Protein AF-A0A397DU78-F1 (afdb_monomer_lite)

Foldseek 3Di:
DVVVVVVVVVVVVVCVVVVDDWDKDKDKDWDFDPDDQPDPDDPPPDPDDDRPPDDDDPQGWIWIWIATPVGDTDDIDIDGDDDDDPPPVVVVVVVVD

Organism: Aphanomyces astaci (NCBI:txid112090)

pLDDT: mean 78.13, std 14.12, range [48.41, 95.44]

Radius of gyration: 23.56 Å; chains: 1; bounding box: 55×50×49 Å

Sequence (97 aa):
MVVLETFSARLKAIVDEHDNALIYNADQTGVNYEYLATKTLNKTGDKTIWVKCGRKAMERVTAMLLADSAGKKHPLFLVIKTAASKVKAIVQEKLAQ

Secondary structure (DSSP, 8-state):
-HHHHHHHHHHHHHHHHSTT--PEEEEEEEE------S-S-PPTT--------SSS----EEEEEEEETTSPBPPPEEE--PPPP--HHHHHHHH--

Structure (mmCIF, N/CA/C/O backbone):
data_AF-A0A397DU78-F1
#
_entry.id   AF-A0A397DU78-F1
#
loop_
_atom_site.group_PDB
_atom_site.id
_atom_site.type_symbol
_atom_site.label_atom_id
_atom_site.label_alt_id
_atom_site.label_comp_id
_atom_site.label_asym_id
_atom_site.label_entity_id
_atom_site.label_seq_id
_atom_site.pdbx_PDB_ins_code
_atom_site.Cartn_x
_atom_site.Cartn_y
_atom_site.Cartn_z
_atom_site.occupancy
_atom_site.B_iso_or_equiv
_atom_site.auth_seq_id
_atom_site.auth_comp_id
_atom_site.auth_asym_id
_atom_site.auth_atom_id
_atom_site.pdbx_PDB_model_num
ATOM 1 N N . MET A 1 1 ? 25.635 9.711 -8.922 1.00 63.19 1 MET A N 1
ATOM 2 C CA . MET A 1 1 ? 25.205 9.538 -10.326 1.00 63.19 1 MET A CA 1
ATOM 3 C C . MET A 1 1 ? 25.225 8.064 -10.731 1.00 63.19 1 MET A C 1
ATOM 5 O O . MET A 1 1 ? 24.164 7.541 -11.024 1.00 63.19 1 MET A O 1
ATOM 9 N N . VAL A 1 2 ? 26.357 7.362 -10.576 1.00 86.94 2 VAL A N 1
ATOM 10 C CA . VAL A 1 2 ? 26.534 5.933 -10.938 1.00 86.94 2 VAL A CA 1
ATOM 11 C C . VAL A 1 2 ? 25.475 4.979 -10.355 1.00 86.94 2 VAL A C 1
ATOM 13 O O . VAL A 1 2 ? 24.962 4.129 -11.065 1.00 86.94 2 VAL A O 1
ATOM 16 N N . VAL A 1 3 ? 25.076 5.136 -9.087 1.00 92.44 3 VAL A N 1
ATOM 17 C CA . VAL A 1 3 ? 24.108 4.226 -8.432 1.00 92.44 3 VAL A CA 1
ATOM 18 C C . VAL A 1 3 ? 22.737 4.216 -9.122 1.00 92.44 3 VAL A C 1
ATOM 20 O O . VAL A 1 3 ? 22.129 3.159 -9.273 1.00 92.44 3 VAL A O 1
ATOM 23 N N . LEU A 1 4 ? 22.256 5.385 -9.557 1.00 91.69 4 LEU A N 1
ATOM 24 C CA . LEU A 1 4 ? 20.958 5.510 -10.221 1.00 91.69 4 LEU A CA 1
ATOM 25 C C . LEU A 1 4 ? 20.998 4.910 -11.629 1.00 91.69 4 LEU A C 1
ATOM 27 O O . LEU A 1 4 ? 20.057 4.234 -12.038 1.00 91.69 4 LEU A O 1
ATOM 31 N N . GLU A 1 5 ? 22.098 5.130 -12.348 1.00 93.56 5 GLU A N 1
ATOM 32 C CA . GLU A 1 5 ? 22.299 4.585 -13.691 1.00 93.56 5 GLU A CA 1
ATOM 33 C C . GLU A 1 5 ? 22.395 3.059 -13.662 1.00 93.56 5 GLU A C 1
ATOM 35 O O . GLU A 1 5 ? 21.682 2.394 -14.412 1.00 93.56 5 GLU A O 1
ATOM 40 N N . THR A 1 6 ? 23.174 2.494 -12.734 1.00 95.44 6 THR A N 1
ATOM 41 C CA . THR A 1 6 ? 23.266 1.039 -12.541 1.00 95.44 6 THR A CA 1
ATOM 42 C C . THR A 1 6 ? 21.908 0.432 -12.187 1.00 95.44 6 THR A C 1
ATOM 44 O O . THR A 1 6 ? 21.535 -0.616 -12.715 1.00 95.44 6 THR A O 1
ATOM 47 N N . PHE A 1 7 ? 21.137 1.094 -11.319 1.00 91.25 7 PHE A N 1
ATOM 48 C CA . PHE A 1 7 ? 19.795 0.643 -10.961 1.00 91.25 7 PHE A CA 1
ATOM 49 C C . PHE A 1 7 ? 18.834 0.678 -12.158 1.00 91.25 7 PHE A C 1
ATOM 51 O O . PHE A 1 7 ? 18.144 -0.307 -12.417 1.00 91.25 7 PHE A O 1
ATOM 58 N N . SER A 1 8 ? 18.824 1.776 -12.921 1.00 90.94 8 SER A N 1
ATOM 59 C CA . SER A 1 8 ? 17.980 1.920 -14.112 1.00 90.94 8 SER A CA 1
ATOM 60 C C . SER A 1 8 ? 18.337 0.901 -15.198 1.00 90.94 8 SER A C 1
ATOM 62 O O . SER A 1 8 ? 17.437 0.288 -15.771 1.00 90.94 8 SER A O 1
ATOM 64 N N . ALA A 1 9 ? 19.630 0.669 -15.444 1.00 93.94 9 ALA A N 1
ATOM 65 C CA . ALA A 1 9 ? 20.099 -0.332 -16.399 1.00 93.94 9 ALA A CA 1
ATOM 66 C C . ALA A 1 9 ? 19.648 -1.745 -16.006 1.00 93.94 9 ALA A C 1
ATOM 68 O O . ALA A 1 9 ? 19.163 -2.494 -16.851 1.00 93.94 9 ALA A O 1
ATOM 69 N N . ARG A 1 10 ? 19.725 -2.084 -14.712 1.00 92.94 10 ARG A N 1
ATOM 70 C CA . ARG A 1 10 ? 19.246 -3.375 -14.208 1.00 92.94 10 ARG A CA 1
ATOM 71 C C . ARG A 1 10 ? 17.738 -3.547 -14.393 1.00 92.94 10 ARG A C 1
ATOM 73 O O . ARG A 1 10 ? 17.307 -4.625 -14.779 1.00 92.94 10 ARG A O 1
ATOM 80 N N . LEU A 1 11 ? 16.942 -2.509 -14.124 1.00 87.81 11 LEU A N 1
ATOM 81 C CA . LEU A 1 11 ? 15.491 -2.572 -14.334 1.00 87.81 11 LEU A CA 1
ATOM 82 C C . LEU A 1 11 ? 15.139 -2.799 -15.804 1.00 87.81 11 LEU A C 1
ATOM 84 O O . LEU A 1 11 ? 14.285 -3.629 -16.086 1.00 87.81 11 LEU A O 1
ATOM 88 N N . LYS A 1 12 ? 15.813 -2.100 -16.726 1.00 87.75 12 LYS A N 1
ATOM 89 C CA . LYS A 1 12 ? 15.598 -2.284 -18.169 1.00 87.75 12 LYS A CA 1
ATOM 90 C C . LYS A 1 12 ? 15.909 -3.711 -18.607 1.00 87.75 12 LYS A C 1
ATOM 92 O O . LYS A 1 12 ? 15.058 -4.328 -19.221 1.00 87.75 12 LYS A O 1
ATOM 97 N N . ALA A 1 13 ? 17.047 -4.263 -18.185 1.00 90.94 13 ALA A N 1
ATOM 98 C CA . ALA A 1 13 ? 17.412 -5.641 -18.515 1.00 90.94 13 ALA A CA 1
ATOM 99 C C . ALA A 1 13 ? 16.356 -6.665 -18.056 1.00 90.94 13 ALA A C 1
ATOM 101 O O . ALA A 1 13 ? 16.018 -7.567 -18.809 1.00 90.94 13 ALA A O 1
ATOM 102 N N . ILE A 1 14 ? 15.796 -6.494 -16.852 1.00 87.81 14 ILE A N 1
ATOM 103 C CA . ILE A 1 14 ?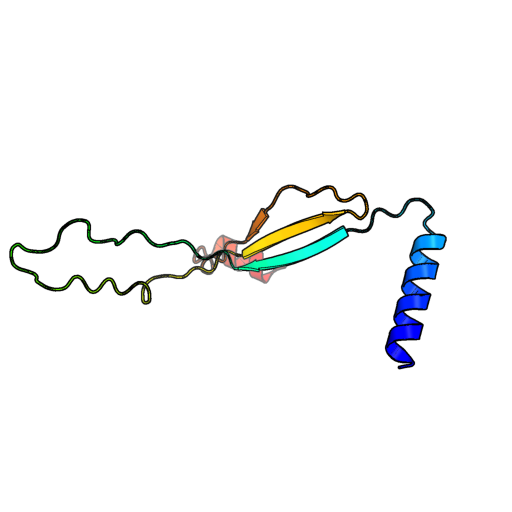 14.732 -7.368 -16.327 1.00 87.81 14 ILE A CA 1
ATOM 104 C C . ILE A 1 14 ? 13.442 -7.228 -17.147 1.00 87.81 14 ILE A C 1
ATOM 106 O O . ILE A 1 14 ? 12.757 -8.216 -17.396 1.00 87.81 14 ILE A O 1
ATOM 110 N N . VAL A 1 15 ? 13.089 -6.005 -17.549 1.00 85.81 15 VAL A N 1
ATOM 111 C CA . VAL A 1 15 ? 11.898 -5.754 -18.374 1.00 85.81 15 VAL A CA 1
ATOM 112 C C . VAL A 1 15 ? 12.070 -6.338 -19.776 1.00 85.81 15 VAL A C 1
ATOM 114 O O . VAL A 1 15 ? 11.134 -6.943 -20.281 1.00 85.81 15 VAL A O 1
ATOM 117 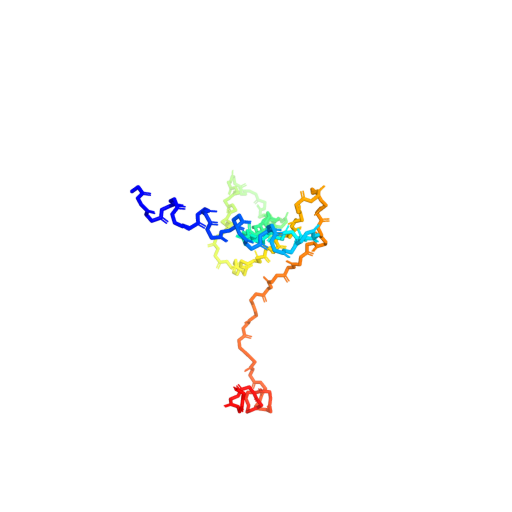N N . ASP A 1 16 ? 13.258 -6.213 -20.364 1.00 86.00 16 ASP A N 1
ATOM 118 C CA . ASP A 1 16 ? 13.570 -6.746 -21.693 1.00 86.00 16 ASP A CA 1
ATOM 119 C C . ASP A 1 16 ? 13.637 -8.289 -21.692 1.00 86.00 16 ASP A C 1
ATOM 121 O O . ASP A 1 16 ? 13.198 -8.931 -22.642 1.00 86.00 16 ASP A O 1
ATOM 125 N N . GLU A 1 17 ? 14.153 -8.908 -20.621 1.00 88.88 17 GLU A N 1
ATOM 126 C CA . GLU A 1 17 ? 14.185 -10.374 -20.455 1.00 88.88 17 GLU A CA 1
ATOM 127 C C . GLU A 1 17 ? 12.776 -10.969 -20.317 1.00 88.88 17 GLU A C 1
ATOM 129 O O . GLU A 1 17 ? 12.486 -12.069 -20.795 1.00 88.88 17 GLU A O 1
ATOM 134 N N . HIS A 1 18 ? 11.879 -10.230 -19.670 1.00 82.94 18 HIS A N 1
ATOM 135 C CA . HIS A 1 18 ? 10.494 -10.614 -19.469 1.00 82.94 18 HIS A CA 1
ATOM 136 C C . HIS A 1 18 ? 9.602 -9.795 -20.404 1.00 82.94 18 HIS A C 1
ATOM 138 O O . HIS A 1 18 ? 8.880 -8.916 -19.942 1.00 82.94 18 HIS A O 1
ATOM 144 N N . ASP A 1 19 ? 9.621 -10.138 -21.697 1.00 68.25 19 ASP A N 1
ATOM 145 C CA . ASP A 1 19 ? 8.966 -9.504 -22.869 1.00 68.25 19 ASP A CA 1
ATOM 146 C C . ASP A 1 19 ? 7.433 -9.240 -22.742 1.00 68.25 19 ASP A C 1
ATOM 148 O O . ASP A 1 19 ? 6.766 -8.858 -23.695 1.00 68.25 19 ASP A O 1
ATOM 152 N N . ASN A 1 20 ? 6.844 -9.455 -21.556 1.00 66.31 20 ASN A N 1
ATOM 153 C CA . ASN A 1 20 ? 5.458 -9.173 -21.159 1.00 66.31 20 ASN A CA 1
ATOM 154 C C . ASN A 1 20 ? 5.313 -8.848 -19.649 1.00 66.31 20 ASN A C 1
ATOM 156 O O . ASN A 1 20 ? 4.304 -9.190 -19.022 1.00 66.31 20 ASN A O 1
ATOM 160 N N . ALA A 1 21 ? 6.320 -8.241 -19.016 1.00 74.75 21 ALA A N 1
ATOM 161 C CA . ALA A 1 21 ? 6.284 -7.944 -17.586 1.00 74.75 21 ALA A CA 1
ATOM 162 C C . ALA A 1 21 ? 5.225 -6.877 -17.257 1.00 74.75 21 ALA A C 1
ATOM 164 O O . ALA A 1 21 ? 5.389 -5.690 -17.544 1.00 74.75 21 ALA A O 1
ATOM 165 N N . LEU A 1 22 ? 4.142 -7.290 -16.593 1.00 83.31 22 LEU A N 1
ATOM 166 C CA . LEU A 1 22 ? 3.224 -6.357 -15.947 1.00 83.31 22 LEU A CA 1
ATOM 167 C C . LEU A 1 22 ? 3.915 -5.801 -14.693 1.00 83.31 22 LEU A C 1
ATOM 169 O O . LEU A 1 22 ? 4.153 -6.529 -13.728 1.00 83.31 22 LEU A O 1
ATOM 173 N N . ILE A 1 23 ? 4.269 -4.517 -14.711 1.00 87.88 23 ILE A N 1
ATOM 174 C CA . ILE A 1 23 ? 4.943 -3.873 -13.581 1.00 87.88 23 ILE A CA 1
ATOM 175 C C . ILE A 1 23 ? 3.876 -3.308 -12.659 1.00 87.88 23 ILE A C 1
ATOM 177 O O . ILE A 1 23 ? 3.052 -2.503 -13.082 1.00 87.88 23 ILE A O 1
ATOM 181 N N . TYR A 1 24 ? 3.917 -3.694 -11.390 1.00 88.50 24 TYR A N 1
ATOM 182 C CA . TYR A 1 24 ? 2.999 -3.196 -10.378 1.00 88.50 24 TYR A CA 1
ATOM 183 C C . TYR A 1 24 ? 3.664 -2.130 -9.511 1.00 88.50 24 TYR A C 1
ATOM 185 O O . TYR A 1 24 ? 4.680 -2.386 -8.866 1.00 88.50 24 TYR A O 1
ATOM 193 N N . ASN A 1 25 ? 3.054 -0.950 -9.444 1.00 90.56 25 ASN A N 1
ATOM 194 C CA . ASN A 1 25 ? 3.352 0.039 -8.420 1.00 90.56 25 ASN A CA 1
ATOM 195 C C . ASN A 1 25 ? 2.448 -0.201 -7.208 1.00 90.56 25 ASN A C 1
ATOM 197 O O . ASN A 1 25 ? 1.223 -0.194 -7.347 1.00 90.56 25 ASN A O 1
ATOM 201 N N . ALA A 1 26 ? 3.050 -0.383 -6.034 1.00 91.88 26 ALA A N 1
ATOM 202 C CA . ALA A 1 26 ? 2.346 -0.513 -4.767 1.00 91.88 26 ALA A CA 1
ATOM 203 C C . ALA A 1 26 ? 2.742 0.645 -3.847 1.00 91.88 26 ALA A C 1
ATOM 205 O O . ALA A 1 26 ? 3.927 0.839 -3.582 1.00 91.88 26 ALA A O 1
ATOM 206 N N . ASP A 1 27 ? 1.758 1.395 -3.356 1.00 91.19 27 ASP A N 1
ATOM 207 C CA . ASP A 1 27 ? 1.983 2.532 -2.463 1.00 91.19 27 ASP A CA 1
ATOM 208 C C . ASP A 1 27 ? 1.108 2.460 -1.207 1.00 91.19 27 ASP A C 1
ATOM 210 O O . ASP A 1 27 ? -0.014 1.943 -1.232 1.00 91.19 27 ASP A O 1
ATOM 214 N N . GLN A 1 28 ? 1.634 2.992 -0.105 1.00 91.00 28 GLN A N 1
ATOM 215 C CA . GLN A 1 28 ? 0.986 2.999 1.198 1.00 91.00 28 GLN A CA 1
ATOM 216 C C . GLN A 1 28 ? 0.538 4.419 1.564 1.00 91.00 28 GLN A C 1
ATOM 218 O O . GLN A 1 28 ? 1.353 5.258 1.950 1.00 91.00 28 GLN A O 1
ATOM 223 N N . THR A 1 29 ? -0.773 4.666 1.585 1.00 88.06 29 THR A N 1
ATOM 224 C CA . THR A 1 29 ? -1.329 5.969 1.979 1.00 88.06 29 THR A CA 1
ATOM 225 C C . THR A 1 29 ? -2.166 5.893 3.255 1.00 88.06 29 THR A C 1
ATOM 227 O O . THR A 1 29 ? -2.832 4.901 3.549 1.00 88.06 29 THR A O 1
ATOM 230 N N . GLY A 1 30 ? -2.106 6.947 4.069 1.00 83.94 30 GLY A N 1
ATOM 231 C CA . GLY A 1 30 ? -2.912 7.053 5.283 1.00 83.94 30 GLY A CA 1
ATOM 232 C C . GLY A 1 30 ? -4.305 7.567 4.967 1.00 83.94 30 GLY A C 1
ATOM 233 O O . GLY A 1 30 ? -4.439 8.661 4.427 1.00 83.94 30 GLY A O 1
ATOM 234 N N . VAL A 1 31 ? -5.330 6.819 5.362 1.00 80.38 31 VAL A N 1
ATOM 235 C CA . VAL A 1 31 ? -6.720 7.265 5.286 1.00 80.38 31 VAL A CA 1
ATOM 236 C C . VAL A 1 31 ? -7.106 7.830 6.646 1.00 80.38 31 VAL A C 1
ATOM 238 O O . VAL A 1 31 ? -7.200 7.106 7.638 1.00 80.38 31 VAL A O 1
ATOM 241 N N . ASN A 1 32 ? -7.306 9.143 6.693 1.00 71.25 32 ASN A N 1
ATOM 242 C CA . ASN A 1 32 ? -7.859 9.807 7.863 1.00 71.25 32 ASN A CA 1
ATOM 243 C C . ASN A 1 32 ? -9.377 9.866 7.694 1.00 71.25 32 ASN A C 1
ATOM 245 O O . ASN A 1 32 ? -9.863 10.406 6.704 1.00 71.25 32 ASN A O 1
ATOM 249 N N . TYR A 1 33 ? -10.127 9.326 8.652 1.00 61.72 33 TYR A N 1
ATOM 250 C CA . TYR A 1 33 ? -11.566 9.559 8.695 1.00 61.72 33 TYR A CA 1
ATOM 251 C C . TYR A 1 33 ? -11.827 11.009 9.103 1.00 61.72 33 TYR A C 1
ATOM 253 O O . TYR A 1 33 ? -11.334 11.460 10.141 1.00 61.72 33 TYR A O 1
ATOM 261 N N . GLU A 1 34 ? -12.627 11.729 8.316 1.00 57.72 34 GLU A N 1
ATOM 262 C CA . GLU A 1 34 ? -13.276 12.942 8.803 1.00 57.72 34 GLU A CA 1
ATOM 263 C C . GLU A 1 34 ? -14.242 12.537 9.913 1.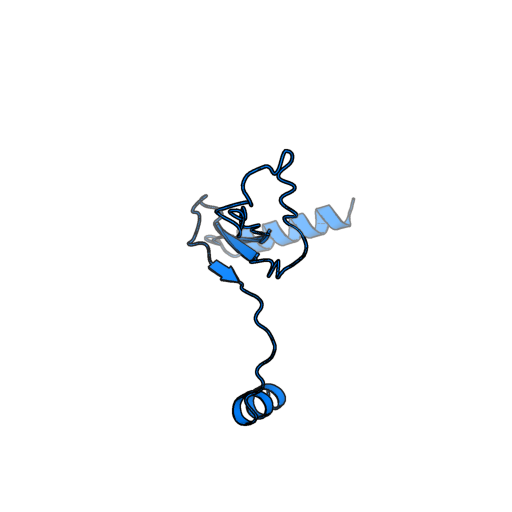00 57.72 34 GLU A C 1
ATOM 265 O O . GLU A 1 34 ? -15.209 11.804 9.706 1.00 57.72 34 GLU A O 1
ATOM 270 N N . TYR A 1 35 ? -13.929 12.951 11.135 1.00 57.97 35 TYR A N 1
ATOM 271 C CA . TYR A 1 35 ? -14.737 12.588 12.281 1.00 57.97 35 TYR A CA 1
ATOM 272 C C . TYR A 1 35 ? -15.944 13.523 12.381 1.00 57.97 35 TYR A C 1
ATOM 274 O O . TYR A 1 35 ? -15.789 14.716 12.645 1.00 57.97 35 TYR A O 1
ATOM 282 N N . LEU A 1 36 ? -17.152 12.977 12.224 1.00 55.84 36 LEU A N 1
ATOM 283 C CA . LEU A 1 36 ? -18.373 13.662 12.645 1.00 55.84 36 LEU A CA 1
ATOM 284 C C . LEU A 1 36 ? -18.343 13.795 14.171 1.00 55.84 36 LEU A C 1
ATOM 286 O O . LEU A 1 36 ? -18.096 12.821 14.880 1.00 55.84 36 LEU A O 1
ATOM 290 N N . ALA A 1 37 ? -18.564 15.005 14.686 1.00 56.88 37 ALA A N 1
ATOM 291 C CA . ALA A 1 37 ? -18.508 15.275 16.119 1.00 56.88 37 ALA A CA 1
ATOM 292 C C . ALA A 1 37 ? -19.371 14.270 16.912 1.00 56.88 37 ALA A C 1
ATOM 294 O O . ALA A 1 37 ? -20.565 14.147 16.663 1.00 56.88 37 ALA A O 1
ATOM 295 N N . THR A 1 38 ? -18.797 13.583 17.913 1.00 55.47 38 THR A N 1
ATOM 296 C CA . THR A 1 38 ? -19.527 12.574 18.718 1.00 55.47 38 THR A CA 1
ATOM 297 C C . THR A 1 38 ? -20.675 13.174 19.527 1.00 55.47 38 THR A C 1
ATOM 299 O O . THR A 1 38 ? -21.511 12.448 20.057 1.00 55.47 38 THR A O 1
ATOM 302 N N . LYS A 1 39 ? -20.677 14.497 19.712 1.00 58.75 39 LYS A N 1
ATOM 303 C CA . LYS A 1 39 ? -21.720 15.211 20.440 1.00 58.75 39 LYS A CA 1
ATOM 304 C C . LYS A 1 39 ? -22.615 15.926 19.441 1.00 58.75 39 LYS A C 1
ATOM 306 O O . LYS A 1 39 ? -22.265 16.993 18.952 1.00 58.75 39 LYS A O 1
ATOM 311 N N . THR A 1 40 ? -23.776 15.333 19.187 1.00 57.56 40 THR A N 1
ATOM 312 C CA . THR A 1 40 ? -24.824 15.903 18.330 1.00 57.56 40 THR A CA 1
ATOM 313 C C . THR A 1 40 ? -25.565 17.061 19.010 1.00 57.56 40 THR A C 1
ATOM 315 O O . THR A 1 40 ? -26.161 17.887 18.332 1.00 57.56 40 THR A O 1
ATOM 318 N N . LEU A 1 41 ? -25.521 17.157 20.346 1.00 65.31 41 LEU A N 1
ATOM 319 C CA . LEU A 1 41 ? -26.217 18.190 21.117 1.00 65.31 41 LEU A CA 1
ATOM 320 C C . LEU A 1 41 ? -25.312 18.764 22.215 1.00 65.31 41 LEU A C 1
ATOM 322 O O . LEU A 1 41 ? -24.770 18.026 23.043 1.00 65.31 41 LEU A O 1
ATOM 326 N N . ASN A 1 42 ? -25.165 20.089 22.214 1.00 66.81 42 ASN A N 1
ATOM 327 C CA . ASN A 1 42 ? -24.577 20.853 23.314 1.00 66.81 42 ASN A CA 1
ATOM 328 C C . ASN A 1 42 ? -25.668 21.281 24.297 1.00 66.81 42 ASN A C 1
ATOM 330 O O . ASN A 1 42 ? -26.861 21.180 23.996 1.00 66.81 42 ASN A O 1
ATOM 334 N N . LYS A 1 43 ? -25.275 21.746 25.486 1.00 73.06 43 LYS A N 1
ATOM 335 C CA . LYS A 1 43 ? -26.255 22.261 26.445 1.00 73.06 43 LYS A CA 1
ATOM 336 C C . LYS A 1 43 ? -26.777 23.607 25.946 1.00 73.06 43 LYS A C 1
ATOM 338 O O . LYS A 1 43 ? -26.044 24.389 25.340 1.00 73.06 43 LYS A O 1
ATOM 343 N N . THR A 1 44 ? -28.050 23.886 26.209 1.00 75.75 44 THR A N 1
ATOM 344 C CA . THR A 1 44 ? -28.665 25.175 25.882 1.00 75.75 44 THR A CA 1
ATOM 345 C C . THR A 1 44 ? -27.857 26.309 26.523 1.00 75.75 44 THR A C 1
ATOM 347 O O . THR A 1 44 ? -27.735 26.354 27.745 1.00 75.75 44 THR A O 1
ATOM 350 N N . GLY A 1 45 ? -27.295 27.207 25.703 1.00 75.62 45 GLY A N 1
ATOM 351 C CA . GLY A 1 45 ? -26.499 28.362 26.150 1.00 75.62 45 GLY A CA 1
ATOM 352 C C . GLY A 1 45 ? -24.995 28.311 25.839 1.00 75.62 45 GLY A C 1
ATOM 353 O O . GLY A 1 45 ? -24.305 29.306 26.068 1.00 75.62 45 GLY A O 1
ATOM 354 N N . ASP A 1 46 ? -24.478 27.211 25.283 1.00 73.88 46 ASP A N 1
ATOM 355 C CA . ASP A 1 46 ? -23.067 27.118 24.887 1.00 73.88 46 ASP A CA 1
ATOM 356 C C . ASP A 1 46 ? -22.764 28.022 23.670 1.00 73.88 46 ASP A C 1
ATOM 358 O O . ASP A 1 46 ? -23.268 27.805 22.570 1.00 73.88 46 ASP A O 1
ATOM 362 N N . LYS A 1 47 ? -21.914 29.047 23.855 1.00 68.50 47 LYS A N 1
ATOM 363 C CA . LYS A 1 47 ? -21.549 30.030 22.807 1.00 68.50 47 LYS A CA 1
ATOM 364 C C . LYS A 1 47 ? -20.447 29.560 21.855 1.00 68.50 47 LYS A C 1
ATOM 366 O O . LYS A 1 47 ? -20.246 30.167 20.806 1.00 68.50 47 LYS A O 1
ATOM 371 N N . THR A 1 48 ? -19.689 28.527 22.218 1.00 58.59 48 THR A N 1
ATOM 372 C CA . THR A 1 48 ? -18.537 28.075 21.427 1.00 58.59 48 THR A CA 1
ATOM 373 C C . THR A 1 48 ? -18.447 26.558 21.426 1.00 58.59 48 THR A C 1
ATOM 375 O O . THR A 1 48 ? -18.224 25.932 22.461 1.00 58.59 48 THR A O 1
ATOM 378 N N . ILE A 1 49 ? -18.595 25.965 20.241 1.00 58.81 49 ILE A N 1
ATOM 379 C CA . ILE A 1 49 ? -18.481 24.522 20.035 1.00 58.81 49 ILE A CA 1
ATOM 380 C C . ILE A 1 49 ? -17.028 24.203 19.673 1.00 58.81 49 ILE A C 1
ATOM 382 O O . ILE A 1 49 ? -16.640 24.233 18.509 1.00 58.81 49 ILE A O 1
ATOM 386 N N . TRP A 1 50 ? -16.201 23.894 20.671 1.00 58.19 50 TRP A N 1
ATOM 387 C CA . TRP A 1 50 ? -14.853 23.373 20.427 1.00 58.19 50 TRP A CA 1
ATOM 388 C C . TRP A 1 50 ? -14.907 21.858 20.228 1.00 58.19 50 TRP A C 1
ATOM 390 O O . TRP A 1 50 ? -14.858 21.084 21.190 1.00 58.19 50 TRP A O 1
ATOM 400 N N . VAL A 1 51 ? -14.979 21.417 18.973 1.00 61.44 51 VAL A N 1
ATOM 401 C CA . VAL A 1 51 ? -14.853 19.994 18.638 1.00 61.44 51 VAL A CA 1
ATOM 402 C C . VAL A 1 51 ? -13.369 19.623 18.633 1.00 61.44 51 VAL A C 1
ATOM 404 O O . VAL A 1 51 ? -12.642 19.866 17.675 1.00 61.44 51 VAL A O 1
ATOM 407 N N . LYS A 1 52 ? -12.880 19.038 19.731 1.00 52.50 52 LYS A N 1
ATOM 408 C CA . LYS A 1 52 ? -11.528 18.456 19.776 1.00 52.50 52 LYS A CA 1
ATOM 409 C C . LYS A 1 52 ? -11.494 17.143 18.979 1.00 52.50 52 LYS A C 1
ATOM 411 O O . LYS A 1 52 ? -11.677 16.074 19.557 1.00 52.50 52 LYS A O 1
ATOM 416 N N . CYS A 1 53 ? -11.193 17.208 17.684 1.00 51.97 53 CYS A N 1
ATOM 417 C CA . CYS A 1 53 ? -10.997 16.043 16.801 1.00 51.97 53 CYS A CA 1
ATOM 418 C C . CYS A 1 53 ? -9.628 15.350 16.975 1.00 51.97 53 CYS A C 1
ATOM 420 O O . CYS A 1 53 ? -8.949 15.081 15.992 1.00 51.97 53 CYS A O 1
ATOM 422 N N . GLY A 1 54 ? -9.164 15.091 18.204 1.00 49.25 54 GLY A N 1
ATOM 423 C CA . GLY A 1 54 ? -7.750 14.712 18.377 1.00 49.25 54 GLY A CA 1
ATOM 424 C C . GLY A 1 54 ? -7.363 13.845 19.565 1.00 49.25 54 GLY A C 1
ATOM 425 O O . GLY A 1 54 ? -6.188 13.842 19.915 1.00 49.25 54 GLY A O 1
ATOM 426 N N . ARG A 1 55 ? -8.288 13.153 20.248 1.00 48.41 55 ARG A N 1
ATOM 427 C CA . ARG A 1 55 ? -7.908 12.393 21.466 1.00 48.41 55 ARG A CA 1
ATOM 428 C C . ARG A 1 55 ? -8.443 10.975 21.622 1.00 48.41 55 ARG A C 1
ATOM 430 O O . ARG A 1 55 ? -8.069 10.326 22.594 1.00 48.41 55 ARG A O 1
ATOM 437 N N . LYS A 1 56 ? -9.260 10.450 20.709 1.00 50.69 56 LYS A N 1
ATOM 438 C CA . LYS A 1 56 ? -9.709 9.053 20.792 1.00 50.69 56 LYS A CA 1
ATOM 439 C C . LYS A 1 56 ? -9.529 8.348 19.458 1.00 50.69 56 LYS A C 1
ATOM 441 O O . LYS A 1 56 ? -10.162 8.724 18.484 1.00 50.69 56 LYS A O 1
ATOM 446 N N . ALA A 1 57 ? -8.638 7.357 19.486 1.00 51.97 57 ALA A N 1
ATOM 447 C CA . ALA A 1 57 ? -8.420 6.329 18.478 1.00 51.97 57 ALA A CA 1
ATOM 448 C C . ALA A 1 57 ? -8.431 6.840 17.028 1.00 51.97 57 ALA A C 1
ATOM 450 O O . ALA A 1 57 ? -9.284 6.466 16.233 1.00 51.97 57 ALA A O 1
ATOM 451 N N . MET A 1 58 ? -7.422 7.634 16.654 1.00 51.72 58 MET A N 1
ATOM 452 C CA . MET A 1 58 ? -6.925 7.556 15.279 1.00 51.72 58 MET A CA 1
ATOM 453 C C . MET A 1 58 ? -6.272 6.176 15.119 1.00 51.72 58 MET A C 1
ATOM 455 O O . MET A 1 58 ? -5.048 6.053 15.158 1.00 51.72 58 MET A O 1
ATOM 459 N N . GLU A 1 59 ? -7.068 5.114 14.988 1.00 57.94 59 GLU A N 1
ATOM 460 C CA . GLU A 1 59 ? -6.571 3.933 14.291 1.00 57.94 59 GLU A CA 1
ATOM 461 C C . GLU A 1 59 ? -6.378 4.385 12.848 1.00 57.94 59 GLU A C 1
ATOM 463 O O . GLU A 1 59 ? -7.323 4.507 12.073 1.00 57.94 59 GLU A O 1
ATOM 468 N N . ARG A 1 60 ? -5.139 4.773 12.526 1.00 65.62 60 ARG A N 1
ATOM 469 C CA . ARG A 1 60 ? -4.737 5.109 11.165 1.00 65.62 60 ARG A CA 1
ATOM 470 C C . ARG A 1 60 ? -5.034 3.890 10.303 1.00 65.62 60 ARG A C 1
ATOM 472 O O . ARG A 1 60 ? -4.296 2.904 10.355 1.00 65.62 60 ARG A O 1
ATOM 479 N N . VAL A 1 61 ? -6.097 3.971 9.510 1.00 78.81 61 VAL A N 1
ATOM 480 C CA . VAL A 1 61 ? -6.328 3.009 8.443 1.00 78.81 61 VAL A CA 1
ATOM 481 C C . VAL A 1 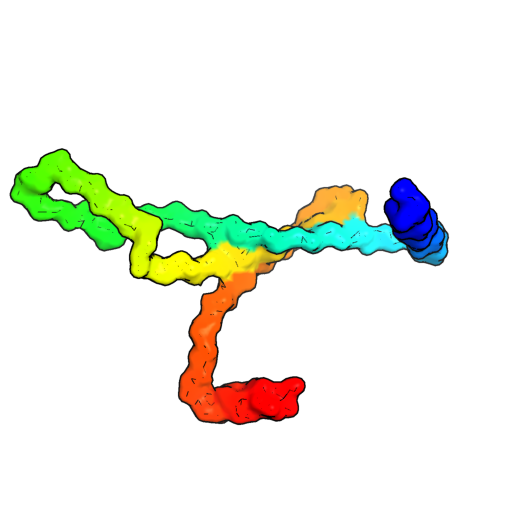61 ? -5.357 3.344 7.333 1.00 78.81 61 VAL A C 1
ATOM 483 O O . VAL A 1 61 ? -5.133 4.501 6.979 1.00 78.81 61 VAL A O 1
ATOM 486 N N . THR A 1 62 ? -4.705 2.314 6.833 1.00 85.94 62 THR A N 1
ATOM 487 C CA . THR A 1 62 ? -3.778 2.437 5.726 1.00 85.94 62 THR A CA 1
ATOM 488 C C . THR A 1 62 ? -4.456 1.879 4.490 1.00 85.94 62 THR A C 1
ATOM 490 O O . THR A 1 62 ? -4.881 0.730 4.500 1.00 85.94 62 THR A O 1
ATOM 493 N N . ALA A 1 63 ? -4.550 2.668 3.431 1.00 89.25 63 ALA A N 1
ATOM 494 C CA . ALA A 1 63 ? -4.899 2.155 2.119 1.00 89.25 63 ALA A CA 1
ATOM 495 C C . ALA A 1 63 ? -3.623 1.723 1.404 1.00 89.25 63 ALA A C 1
ATOM 497 O O . ALA A 1 63 ? -2.638 2.463 1.370 1.00 89.25 63 ALA A O 1
ATOM 498 N N . MET A 1 64 ? -3.663 0.534 0.824 1.00 93.69 64 MET A N 1
ATOM 499 C CA . MET A 1 64 ? -2.644 0.077 -0.104 1.00 93.69 64 MET A CA 1
ATOM 500 C C . MET A 1 64 ? -3.188 0.237 -1.520 1.00 93.69 64 MET A C 1
ATOM 502 O O . MET A 1 64 ? -4.245 -0.303 -1.866 1.00 93.69 64 MET A O 1
ATOM 506 N N . LEU A 1 65 ? -2.485 1.038 -2.309 1.00 91.94 65 LEU A N 1
ATOM 507 C CA . LEU A 1 65 ? -2.837 1.384 -3.677 1.00 91.94 65 LEU A CA 1
ATOM 508 C C . LEU A 1 65 ? -1.987 0.550 -4.622 1.00 91.94 65 LEU A C 1
ATOM 510 O O . LEU A 1 65 ? -0.767 0.543 -4.497 1.00 91.94 65 LEU A O 1
ATOM 514 N N . LEU A 1 66 ? -2.630 -0.125 -5.570 1.00 94.00 66 LEU A N 1
ATOM 515 C CA . LEU A 1 66 ? -1.959 -0.957 -6.558 1.00 94.00 66 LEU A CA 1
ATOM 516 C C . LEU A 1 66 ? -2.375 -0.514 -7.962 1.00 94.00 66 LEU A C 1
ATOM 518 O O . LEU A 1 66 ? -3.569 -0.441 -8.264 1.00 94.00 66 LEU A O 1
ATOM 522 N N . ALA A 1 67 ? -1.400 -0.227 -8.818 1.00 93.94 67 ALA A N 1
ATOM 523 C CA . ALA A 1 67 ? -1.624 0.082 -10.227 1.00 93.94 67 ALA A CA 1
ATOM 524 C C . ALA A 1 67 ? -0.600 -0.644 -11.099 1.00 93.94 67 ALA A C 1
ATOM 526 O O . ALA A 1 67 ? 0.564 -0.739 -10.710 1.00 93.94 67 ALA A O 1
ATOM 527 N N . ASP A 1 68 ? -1.026 -1.152 -12.252 1.00 91.81 68 ASP A N 1
ATOM 528 C CA . ASP A 1 68 ? -0.123 -1.777 -13.218 1.00 91.81 68 ASP A CA 1
ATOM 529 C C . ASP A 1 68 ? 0.429 -0.774 -14.250 1.00 91.81 68 ASP A C 1
ATOM 531 O O . ASP A 1 68 ? -0.053 0.356 -14.384 1.00 91.81 68 ASP A O 1
ATOM 535 N N . SER A 1 69 ? 1.459 -1.188 -14.990 1.00 88.94 69 SER A N 1
ATOM 536 C CA . SER A 1 69 ? 2.094 -0.405 -16.056 1.00 88.94 69 SER A CA 1
ATOM 537 C C . SER A 1 69 ? 1.182 -0.128 -17.253 1.00 88.94 69 SER A C 1
ATOM 539 O O . SER A 1 69 ? 1.479 0.776 -18.031 1.00 88.94 69 SER A O 1
ATOM 541 N N . ALA A 1 70 ? 0.062 -0.846 -17.386 1.00 90.38 70 ALA A N 1
ATOM 542 C CA . ALA A 1 70 ? -0.981 -0.555 -18.368 1.00 90.38 70 ALA A CA 1
ATOM 543 C C . ALA A 1 70 ? -1.942 0.556 -17.893 1.00 90.38 70 ALA A C 1
ATOM 545 O O . ALA A 1 70 ? -2.850 0.955 -18.623 1.00 90.38 70 ALA A O 1
ATOM 546 N N . GLY A 1 71 ? -1.747 1.073 -16.676 1.00 89.00 71 GLY A N 1
ATOM 547 C CA . GLY A 1 71 ? -2.560 2.127 -16.078 1.00 89.00 71 GLY A CA 1
ATOM 548 C C . GLY A 1 71 ? -3.820 1.614 -15.379 1.00 89.00 71 GLY A C 1
ATOM 549 O O . GLY A 1 71 ? -4.637 2.421 -14.917 1.00 89.00 71 GLY A O 1
ATOM 550 N N . LYS A 1 72 ? -4.003 0.294 -15.258 1.00 93.56 72 LYS A N 1
ATOM 551 C CA . LYS A 1 72 ? -5.132 -0.285 -14.534 1.00 93.56 72 LYS A CA 1
ATOM 552 C C . LYS A 1 72 ? -4.893 -0.147 -13.039 1.00 93.56 72 LYS A C 1
ATOM 554 O O . LYS A 1 72 ? -3.925 -0.648 -12.473 1.00 93.56 72 LYS A O 1
ATOM 559 N N . LYS A 1 73 ? -5.840 0.506 -12.374 1.00 93.38 73 LYS A N 1
ATOM 560 C CA . LYS A 1 73 ? -5.908 0.543 -10.914 1.00 93.38 73 LYS A CA 1
ATOM 561 C C . LYS A 1 73 ? -6.588 -0.729 -10.427 1.00 93.38 73 LYS A C 1
ATOM 563 O O . LYS A 1 73 ? -7.686 -1.064 -10.873 1.00 93.38 73 LYS A O 1
ATOM 568 N N . HIS A 1 74 ? -5.933 -1.434 -9.522 1.00 92.06 74 HIS A N 1
ATOM 569 C CA . HIS A 1 74 ? -6.477 -2.628 -8.892 1.00 92.06 74 HIS A CA 1
ATOM 570 C C . HIS A 1 74 ? -7.321 -2.259 -7.665 1.00 92.06 74 HIS A C 1
ATOM 572 O O . HIS A 1 74 ? -7.208 -1.140 -7.154 1.00 92.06 74 HIS A O 1
ATOM 578 N N . PRO A 1 75 ? -8.189 -3.175 -7.190 1.00 93.69 75 PRO A N 1
ATOM 579 C CA . PRO A 1 75 ? -8.995 -2.936 -6.003 1.00 93.69 75 PRO A CA 1
ATOM 580 C C . PRO A 1 75 ? -8.139 -2.519 -4.805 1.00 93.69 75 PRO A C 1
ATOM 582 O O . PRO A 1 75 ? -7.123 -3.137 -4.491 1.00 93.69 75 PRO A O 1
ATOM 585 N N . LEU A 1 76 ? -8.580 -1.457 -4.142 1.00 87.50 76 LEU A N 1
ATOM 586 C CA . LEU A 1 76 ? -7.939 -0.906 -2.9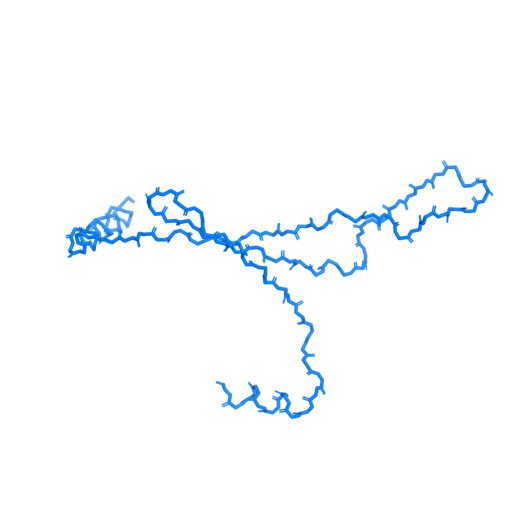60 1.00 87.50 76 LEU A CA 1
ATOM 587 C C . LEU A 1 76 ? -8.192 -1.834 -1.770 1.00 87.50 76 LEU A C 1
ATOM 589 O O . LEU A 1 76 ? -9.323 -2.273 -1.557 1.00 87.50 76 LEU A O 1
ATOM 593 N N . PHE A 1 77 ? -7.156 -2.106 -0.978 1.00 86.12 77 PHE A N 1
ATOM 594 C CA . PHE A 1 77 ? -7.300 -2.855 0.268 1.00 86.12 77 PHE A CA 1
ATOM 595 C C . PHE A 1 77 ? -6.936 -1.989 1.470 1.00 86.12 77 PHE A C 1
ATOM 597 O O . PHE A 1 77 ? -5.966 -1.227 1.457 1.00 86.12 77 PHE A O 1
ATOM 604 N N . LEU A 1 78 ? -7.765 -2.087 2.509 1.00 87.31 78 LEU A N 1
ATOM 605 C CA . LEU A 1 78 ? -7.597 -1.353 3.754 1.00 87.31 78 LEU A CA 1
ATOM 606 C C . LEU A 1 78 ? -6.892 -2.245 4.770 1.00 87.31 78 LEU A C 1
ATOM 608 O O . LEU A 1 78 ? -7.381 -3.310 5.138 1.00 87.31 78 LEU A O 1
ATOM 612 N N . VAL A 1 79 ? -5.748 -1.777 5.244 1.00 84.38 79 VAL A N 1
ATOM 613 C CA . VAL A 1 79 ? -5.010 -2.369 6.350 1.00 84.38 79 VAL A CA 1
ATOM 614 C C . VAL A 1 79 ? -5.387 -1.613 7.615 1.00 84.38 79 VAL A C 1
ATOM 616 O O . VAL A 1 79 ? -5.036 -0.443 7.802 1.00 84.38 79 VAL A O 1
ATOM 619 N N . ILE A 1 80 ? -6.118 -2.300 8.487 1.00 83.62 80 ILE A N 1
ATOM 620 C CA . ILE A 1 80 ? -6.536 -1.790 9.789 1.00 83.62 80 ILE A CA 1
ATOM 621 C C . ILE A 1 80 ? -5.634 -2.429 10.839 1.00 83.62 80 ILE A C 1
ATOM 623 O O . ILE A 1 80 ? -5.579 -3.653 10.966 1.00 83.62 80 ILE A O 1
ATOM 627 N N . LYS A 1 81 ? -4.898 -1.604 11.587 1.00 75.50 81 LYS A N 1
ATOM 628 C CA . LYS A 1 81 ? -4.136 -2.094 12.736 1.00 75.50 81 LYS A CA 1
ATOM 629 C C . LYS A 1 81 ? -5.095 -2.312 13.895 1.00 75.50 81 LYS A C 1
ATOM 631 O O . LYS A 1 81 ? -5.623 -1.343 14.419 1.00 75.50 81 LYS A O 1
ATOM 636 N N . THR A 1 82 ? -5.270 -3.562 14.303 1.00 73.31 82 THR A N 1
ATOM 637 C CA . THR A 1 82 ? -6.022 -3.919 15.509 1.00 73.31 82 THR A CA 1
ATOM 638 C C . THR A 1 82 ? -5.082 -4.092 16.699 1.00 73.31 82 THR A C 1
ATOM 640 O O . THR A 1 82 ? -3.904 -4.425 16.538 1.00 73.31 82 THR A O 1
ATOM 643 N N . ALA A 1 83 ? -5.609 -3.945 17.915 1.00 78.38 83 ALA A N 1
ATOM 644 C CA . ALA A 1 83 ? -4.884 -4.333 19.122 1.00 78.38 83 ALA A CA 1
ATOM 645 C C . ALA A 1 83 ? -4.486 -5.823 19.092 1.00 78.38 83 ALA A C 1
ATOM 647 O O . ALA A 1 83 ? -5.145 -6.651 18.454 1.00 78.38 83 ALA A O 1
ATOM 648 N N . ALA A 1 84 ? -3.412 -6.174 19.806 1.00 80.31 84 ALA A N 1
ATOM 649 C CA . ALA A 1 84 ? -3.004 -7.566 19.961 1.00 80.31 84 ALA A CA 1
ATOM 650 C C . ALA A 1 84 ? -4.135 -8.400 20.589 1.00 80.31 84 ALA A C 1
ATOM 652 O O . ALA A 1 84 ? -4.830 -7.947 21.505 1.00 80.31 84 ALA A O 1
ATOM 653 N N . SER A 1 85 ? -4.308 -9.630 20.098 1.00 79.44 85 SER A N 1
ATOM 654 C CA . SER A 1 85 ? -5.300 -10.553 20.650 1.00 79.44 85 SER A CA 1
ATOM 655 C C . SER A 1 85 ? -4.962 -10.883 22.102 1.00 79.44 85 SER A C 1
ATOM 657 O O . SER A 1 85 ? -3.809 -11.139 22.435 1.00 79.44 85 SER A O 1
ATOM 659 N N . LYS A 1 86 ? -5.979 -10.908 22.966 1.00 89.19 86 LYS A N 1
ATOM 660 C CA . LYS A 1 86 ? -5.861 -11.374 24.359 1.00 89.19 86 LYS A CA 1
ATOM 661 C C . LYS A 1 86 ? -6.264 -12.844 24.518 1.00 89.19 86 LYS A C 1
ATOM 663 O O . LYS A 1 86 ? -6.224 -13.380 25.622 1.00 89.19 86 LYS A O 1
ATOM 668 N N . VAL A 1 87 ? -6.675 -13.499 23.431 1.00 90.88 87 VAL A N 1
ATOM 669 C CA . VAL A 1 87 ? -7.111 -14.898 23.450 1.00 90.88 87 VAL A CA 1
ATOM 670 C C . VAL A 1 87 ? -5.880 -15.793 23.504 1.00 90.88 87 VAL A C 1
ATOM 672 O O . VAL A 1 87 ? -5.117 -15.857 22.544 1.00 90.88 87 VAL A O 1
ATOM 675 N N . LYS A 1 88 ? -5.700 -16.503 24.622 1.00 86.69 88 LYS A N 1
ATOM 676 C CA . LYS A 1 88 ? -4.497 -17.304 24.900 1.00 86.69 88 LYS A CA 1
ATOM 677 C C . LYS A 1 88 ? -4.158 -18.289 23.775 1.00 86.69 88 LYS A C 1
ATOM 679 O O . LYS A 1 88 ? -2.998 -18.371 23.400 1.00 86.69 88 LYS A O 1
ATOM 684 N N . ALA A 1 89 ? -5.156 -18.972 23.210 1.00 88.62 89 ALA A N 1
ATOM 685 C CA . ALA A 1 89 ? -4.960 -19.901 22.093 1.00 88.62 89 ALA A CA 1
ATOM 686 C C . ALA A 1 89 ? -4.355 -19.209 20.855 1.00 88.62 89 ALA A C 1
ATOM 688 O O . ALA A 1 89 ? -3.336 -19.653 20.343 1.00 88.62 89 ALA A O 1
ATOM 689 N N . ILE A 1 90 ? -4.914 -18.060 20.458 1.00 83.81 90 ILE A N 1
ATOM 690 C CA . ILE A 1 90 ? -4.449 -17.267 19.307 1.00 83.81 90 ILE A CA 1
ATOM 691 C C . ILE A 1 90 ? -3.048 -16.692 19.560 1.00 83.81 90 ILE A C 1
ATOM 693 O O . ILE A 1 90 ? -2.233 -16.596 18.649 1.00 83.81 90 ILE A O 1
ATOM 697 N N . VAL A 1 91 ? -2.752 -16.287 20.798 1.00 85.19 91 VAL A N 1
ATOM 698 C CA . VAL A 1 91 ? -1.423 -15.771 21.160 1.00 85.19 91 VAL A CA 1
ATOM 699 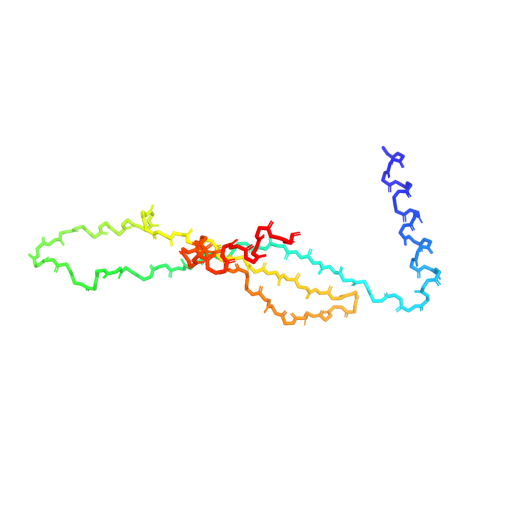C C . VAL A 1 91 ? -0.364 -16.870 21.067 1.00 85.19 91 VAL A C 1
ATOM 701 O O . VAL A 1 91 ? 0.717 -16.609 20.557 1.00 85.19 91 VAL A O 1
ATOM 704 N N . GLN A 1 92 ? -0.665 -18.086 21.530 1.00 83.69 92 GLN A N 1
ATOM 705 C CA . GLN A 1 92 ? 0.265 -19.219 21.457 1.00 83.69 92 GLN A CA 1
ATOM 706 C C . GLN A 1 92 ? 0.531 -19.648 20.010 1.00 83.69 92 GLN A C 1
ATOM 708 O O . GLN A 1 92 ? 1.681 -19.863 19.649 1.00 83.69 92 GLN A O 1
ATOM 713 N N . GLU A 1 93 ? -0.506 -19.694 19.172 1.00 85.69 93 GLU A N 1
ATOM 714 C CA . GLU A 1 93 ? -0.372 -19.984 17.739 1.00 85.69 93 GLU A CA 1
ATOM 715 C C . GLU A 1 93 ? 0.541 -18.970 17.031 1.00 85.69 93 GLU A C 1
ATOM 717 O O . GLU A 1 93 ? 1.451 -19.354 16.302 1.00 85.69 93 GLU A O 1
ATOM 722 N N . LYS A 1 94 ? 0.365 -17.671 17.309 1.00 80.94 94 LYS A N 1
ATOM 723 C CA . LYS A 1 94 ? 1.185 -16.600 16.717 1.00 80.94 94 LYS A CA 1
ATOM 724 C C . LYS A 1 94 ? 2.634 -16.554 17.203 1.00 80.94 94 LYS A C 1
ATOM 726 O O . LYS A 1 94 ? 3.445 -15.917 16.548 1.00 80.94 94 LYS A O 1
ATOM 731 N N . LEU A 1 95 ? 2.947 -17.145 18.356 1.00 78.31 95 LEU A N 1
ATOM 732 C CA . LEU A 1 95 ? 4.317 -17.220 18.883 1.00 78.31 95 LEU A CA 1
ATOM 733 C C . LEU A 1 95 ? 5.110 -18.396 18.296 1.00 78.31 95 LEU A C 1
ATOM 735 O O . LEU A 1 95 ? 6.322 -18.453 18.477 1.00 78.31 95 LEU A O 1
ATOM 739 N N . ALA A 1 96 ? 4.428 -19.339 17.643 1.00 70.88 96 ALA A N 1
ATOM 740 C CA . ALA A 1 96 ? 5.030 -20.513 17.020 1.00 70.88 96 ALA A CA 1
ATOM 741 C C . ALA A 1 96 ? 5.297 -20.342 15.508 1.00 70.88 96 ALA A C 1
ATOM 743 O O . ALA A 1 96 ? 5.872 -21.245 14.901 1.00 70.88 96 ALA A O 1
ATOM 744 N N . GLN A 1 97 ? 4.872 -19.218 14.915 1.00 53.09 97 GLN A N 1
ATOM 745 C CA . GLN A 1 97 ? 5.182 -18.781 13.544 1.00 53.09 97 GLN A CA 1
ATOM 746 C C . GLN A 1 97 ? 6.301 -17.742 13.554 1.00 53.09 97 GLN A C 1
ATOM 748 O O . GLN A 1 97 ? 7.115 -17.771 12.607 1.00 53.09 97 GLN A O 1
#